Protein AF-A0A4U5WQJ0-F1 (afdb_monomer_lite)

Sequence (90 aa):
MPTAVLTDRERTAVQAYLRLLHTVRAAFGDTHDETQGGGRTEASDPPQYRLPPVVPPSVLAEAEQALERAGLTGNEEAFFRLLGSWCPEG

Structure (mmCIF, N/CA/C/O backbone):
data_AF-A0A4U5WQJ0-F1
#
_entry.id   AF-A0A4U5WQJ0-F1
#
loop_
_atom_site.group_PDB
_atom_site.id
_atom_site.type_symbol
_atom_site.label_atom_id
_atom_site.label_alt_id
_atom_site.label_comp_id
_atom_site.label_asym_id
_atom_site.label_entity_id
_atom_site.label_seq_id
_atom_site.pdbx_PDB_ins_code
_atom_site.Cartn_x
_atom_site.Cartn_y
_atom_site.Cartn_z
_atom_site.occupancy
_atom_site.B_iso_or_equiv
_atom_site.auth_seq_id
_atom_site.auth_comp_id
_atom_site.auth_asym_id
_atom_site.auth_atom_id
_atom_site.pdbx_PDB_model_num
ATOM 1 N N . MET A 1 1 ? -5.839 -18.622 20.252 1.00 46.41 1 MET A N 1
ATOM 2 C CA . MET A 1 1 ? -5.555 -17.954 18.966 1.00 46.41 1 MET A CA 1
ATOM 3 C C . MET A 1 1 ? -6.572 -16.837 18.771 1.00 46.41 1 MET A C 1
ATOM 5 O O . MET A 1 1 ? -7.659 -17.127 18.286 1.00 46.41 1 MET A O 1
ATOM 9 N N . PRO A 1 2 ? -6.313 -15.600 19.231 1.00 44.81 2 PRO A N 1
ATOM 10 C CA . PRO A 1 2 ? -7.190 -14.484 18.913 1.00 44.81 2 PRO A CA 1
ATOM 11 C C . PRO A 1 2 ? -6.885 -14.067 17.473 1.00 44.81 2 PRO A C 1
ATOM 13 O O . PRO A 1 2 ? -5.889 -13.403 17.208 1.00 44.81 2 PRO A O 1
ATOM 16 N N . THR A 1 3 ? -7.708 -14.496 16.521 1.00 52.31 3 THR A N 1
ATOM 17 C CA . THR A 1 3 ? -7.699 -13.921 15.175 1.00 52.31 3 THR A CA 1
ATOM 18 C C . THR A 1 3 ? -8.263 -12.513 15.294 1.00 52.31 3 THR A C 1
ATOM 20 O O . THR A 1 3 ? -9.481 -12.325 15.265 1.00 52.31 3 THR A O 1
ATOM 23 N N . ALA A 1 4 ? -7.392 -11.531 15.520 1.00 57.09 4 ALA A N 1
ATOM 24 C CA . ALA A 1 4 ? -7.774 -10.132 15.442 1.00 57.09 4 ALA A CA 1
ATOM 25 C C . ALA A 1 4 ? -8.314 -9.887 14.028 1.00 57.09 4 ALA A C 1
ATOM 27 O O . ALA A 1 4 ? -7.587 -9.976 13.035 1.00 57.09 4 ALA A O 1
ATOM 28 N N . VAL A 1 5 ? -9.627 -9.682 13.930 1.00 67.38 5 VAL A N 1
ATOM 29 C CA . VAL A 1 5 ? -10.282 -9.393 12.659 1.00 67.38 5 VAL A CA 1
ATOM 30 C C . VAL A 1 5 ? -9.894 -7.969 12.293 1.00 67.38 5 VAL A C 1
ATOM 32 O O . VAL A 1 5 ? -10.454 -7.021 12.834 1.00 67.38 5 VAL A O 1
ATOM 35 N N . LEU A 1 6 ? -8.919 -7.841 11.390 1.00 69.44 6 LEU A N 1
ATOM 36 C CA . LEU A 1 6 ? -8.540 -6.566 10.784 1.00 69.44 6 LEU A CA 1
ATOM 37 C C . LEU A 1 6 ? -9.788 -5.852 10.266 1.00 69.44 6 LEU A C 1
ATOM 39 O O . LEU A 1 6 ? -10.626 -6.450 9.575 1.00 69.44 6 LEU A O 1
ATOM 43 N N . THR A 1 7 ? -9.878 -4.564 10.555 1.00 82.69 7 THR A N 1
ATOM 44 C CA . THR A 1 7 ? -10.807 -3.666 9.882 1.00 82.69 7 THR A CA 1
ATOM 45 C C . THR A 1 7 ? -10.470 -3.598 8.390 1.00 82.69 7 THR A C 1
ATOM 47 O O . THR A 1 7 ? -9.346 -3.854 7.958 1.00 82.69 7 THR A O 1
ATOM 50 N N . ASP A 1 8 ? -11.458 -3.242 7.574 1.00 83.44 8 ASP A N 1
ATOM 51 C CA . ASP A 1 8 ? -11.303 -3.131 6.118 1.00 83.44 8 ASP A CA 1
ATOM 52 C C . ASP A 1 8 ? -10.161 -2.176 5.706 1.00 83.44 8 ASP A C 1
ATOM 54 O O . ASP A 1 8 ? -9.392 -2.435 4.775 1.00 83.44 8 ASP A O 1
ATOM 58 N N . ARG A 1 9 ? -9.975 -1.111 6.494 1.00 79.56 9 ARG A N 1
ATOM 59 C CA . ARG A 1 9 ? -8.896 -0.132 6.317 1.00 79.56 9 ARG A CA 1
ATOM 60 C C . ARG A 1 9 ? -7.526 -0.730 6.611 1.00 79.56 9 ARG A C 1
ATOM 62 O O . ARG A 1 9 ? -6.595 -0.519 5.841 1.00 79.56 9 ARG A O 1
ATOM 69 N N . GLU A 1 10 ? -7.405 -1.509 7.682 1.00 82.44 10 GLU A N 1
ATOM 70 C CA . GLU A 1 10 ? -6.142 -2.164 8.026 1.00 82.44 10 GLU A CA 1
ATOM 71 C C . GLU A 1 10 ? -5.781 -3.258 7.011 1.00 82.44 10 GLU A C 1
ATOM 73 O O . GLU A 1 10 ? -4.617 -3.373 6.637 1.00 82.44 10 GLU A O 1
ATOM 78 N N . ARG A 1 11 ? -6.761 -4.008 6.479 1.00 84.81 11 ARG A N 1
ATOM 79 C CA . ARG A 1 11 ? -6.501 -4.956 5.376 1.00 84.81 11 ARG A CA 1
ATOM 80 C C . ARG A 1 11 ? -5.960 -4.250 4.138 1.00 84.81 11 ARG A C 1
ATOM 82 O O . ARG A 1 11 ? -4.994 -4.72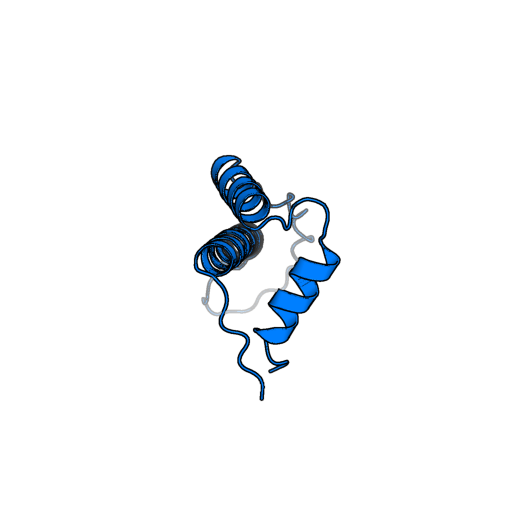4 3.547 1.00 84.81 11 ARG A O 1
ATOM 89 N N . THR A 1 12 ? -6.548 -3.108 3.782 1.00 86.69 12 THR A N 1
ATOM 90 C CA . THR A 1 12 ? -6.089 -2.287 2.652 1.00 86.69 12 THR A CA 1
ATOM 91 C C . THR A 1 12 ? -4.648 -1.810 2.864 1.00 86.69 12 THR A C 1
ATOM 93 O O . THR A 1 12 ? -3.832 -1.902 1.949 1.00 86.69 12 THR A O 1
ATOM 96 N N . ALA A 1 13 ? -4.302 -1.373 4.080 1.00 82.06 13 ALA A N 1
ATOM 97 C CA . ALA A 1 13 ? -2.940 -0.968 4.436 1.00 82.06 13 ALA A CA 1
ATOM 98 C C . ALA A 1 13 ? -1.930 -2.119 4.329 1.00 82.06 13 ALA A C 1
ATOM 100 O O . ALA A 1 13 ? -0.878 -1.967 3.707 1.00 82.06 13 ALA A O 1
ATOM 101 N N . VAL A 1 14 ? -2.272 -3.291 4.870 1.00 83.94 14 VAL A N 1
ATOM 102 C CA . VAL A 1 14 ? -1.424 -4.488 4.784 1.00 83.94 14 VAL A CA 1
ATOM 103 C C . VAL A 1 14 ? -1.226 -4.910 3.326 1.00 83.94 14 VAL A C 1
ATOM 105 O O . VAL A 1 14 ? -0.101 -5.183 2.912 1.00 83.94 14 VAL A O 1
ATOM 108 N N . GLN A 1 15 ? -2.289 -4.921 2.521 1.00 83.94 15 GLN A N 1
ATOM 109 C CA . GLN A 1 15 ? -2.215 -5.318 1.116 1.00 83.94 15 GLN A CA 1
ATOM 110 C C . GLN A 1 15 ? -1.354 -4.358 0.280 1.00 83.94 15 GLN A C 1
ATOM 112 O O . GLN A 1 15 ? -0.527 -4.818 -0.5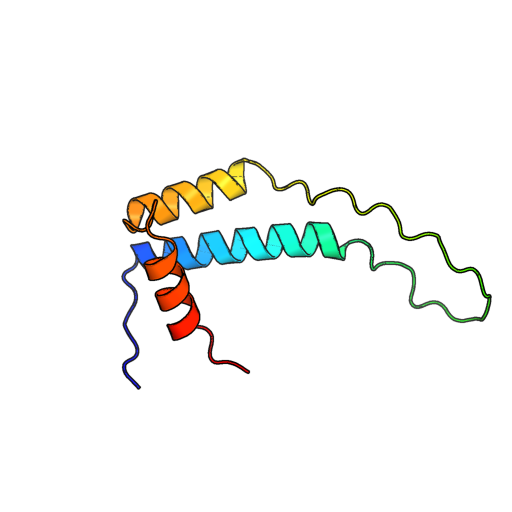11 1.00 83.94 15 GLN A O 1
ATOM 117 N N . ALA A 1 16 ? -1.502 -3.044 0.473 1.00 86.06 16 ALA A N 1
ATOM 118 C CA . ALA A 1 16 ? -0.678 -2.045 -0.207 1.00 86.06 16 ALA A CA 1
ATOM 119 C C . ALA A 1 16 ? 0.807 -2.179 0.177 1.00 86.06 16 ALA A C 1
ATOM 121 O O . ALA A 1 16 ? 1.683 -2.129 -0.689 1.00 86.06 16 ALA A O 1
ATOM 122 N N . TYR A 1 17 ? 1.098 -2.449 1.453 1.00 80.31 17 TYR A N 1
ATOM 123 C CA . TYR A 1 17 ? 2.464 -2.687 1.916 1.00 80.31 17 TYR A CA 1
ATOM 124 C C . TYR A 1 17 ? 3.070 -3.979 1.351 1.00 80.31 17 TYR A C 1
ATOM 126 O O . TYR A 1 17 ? 4.211 -3.980 0.891 1.00 80.31 17 TYR A O 1
ATOM 134 N N . LEU A 1 18 ? 2.309 -5.077 1.304 1.00 85.69 18 LEU A N 1
ATOM 135 C CA . LEU A 1 18 ? 2.767 -6.318 0.672 1.00 85.69 18 LEU A CA 1
ATOM 136 C C . LEU A 1 18 ? 3.048 -6.116 -0.820 1.00 85.69 18 LEU A C 1
ATOM 138 O O . LEU A 1 18 ? 4.053 -6.606 -1.333 1.00 85.69 18 LEU A O 1
ATOM 142 N N . ARG A 1 19 ? 2.209 -5.345 -1.520 1.00 85.88 19 ARG A N 1
ATOM 143 C CA . ARG A 1 19 ? 2.440 -4.979 -2.923 1.00 85.88 19 ARG A CA 1
ATOM 144 C C . ARG A 1 19 ? 3.727 -4.171 -3.099 1.00 85.88 19 ARG A C 1
ATOM 146 O O . ARG A 1 19 ? 4.489 -4.439 -4.032 1.00 85.88 19 ARG A O 1
ATOM 153 N N . LEU A 1 20 ? 3.993 -3.224 -2.201 1.00 86.00 20 LEU A N 1
ATOM 154 C CA . LEU A 1 20 ? 5.250 -2.479 -2.167 1.00 86.00 20 LEU A CA 1
ATOM 155 C C . LEU A 1 20 ? 6.446 -3.425 -1.969 1.00 86.00 20 LEU A C 1
ATOM 157 O O . LEU A 1 20 ? 7.386 -3.387 -2.763 1.00 86.00 20 LEU A O 1
ATOM 161 N N . LEU A 1 21 ? 6.381 -4.337 -0.993 1.00 84.50 21 LEU A N 1
ATOM 162 C CA . LEU A 1 21 ? 7.429 -5.336 -0.748 1.00 84.50 21 LEU A CA 1
ATOM 163 C C . LEU A 1 21 ? 7.660 -6.261 -1.949 1.00 84.50 21 LEU A C 1
ATOM 165 O O . LEU A 1 21 ? 8.808 -6.544 -2.292 1.00 84.50 21 LEU A O 1
ATOM 169 N N . HIS A 1 22 ? 6.598 -6.708 -2.621 1.00 82.06 22 HIS A N 1
ATOM 170 C CA . HIS A 1 22 ? 6.713 -7.506 -3.842 1.00 82.06 22 HIS A CA 1
ATOM 171 C C . HIS A 1 22 ? 7.375 -6.725 -4.978 1.00 82.06 22 HIS A C 1
ATOM 173 O O . HIS A 1 22 ? 8.205 -7.287 -5.688 1.00 82.06 22 HIS A O 1
ATOM 179 N N . THR A 1 23 ? 7.060 -5.437 -5.118 1.00 81.12 23 THR A N 1
ATOM 180 C CA . THR A 1 23 ? 7.669 -4.562 -6.132 1.00 81.12 23 THR A CA 1
ATOM 181 C C . THR A 1 23 ? 9.164 -4.378 -5.870 1.00 81.12 23 THR A C 1
ATOM 183 O O . THR A 1 23 ? 9.977 -4.520 -6.780 1.00 81.12 23 THR A O 1
ATOM 186 N N . VAL A 1 24 ? 9.540 -4.149 -4.610 1.00 81.19 24 VAL A N 1
ATOM 187 C CA . VAL A 1 24 ? 10.943 -4.082 -4.175 1.00 81.19 24 VAL A CA 1
ATOM 188 C C . VAL A 1 24 ? 11.658 -5.409 -4.444 1.00 81.19 24 VAL A C 1
ATOM 190 O O . VAL A 1 24 ? 12.749 -5.417 -5.008 1.00 81.19 24 VAL A O 1
ATOM 193 N N . ARG A 1 25 ? 11.037 -6.543 -4.092 1.00 77.88 25 ARG A N 1
ATOM 194 C CA . ARG A 1 25 ? 11.606 -7.877 -4.326 1.00 77.88 25 ARG A CA 1
ATOM 195 C C . ARG A 1 25 ? 11.791 -8.178 -5.812 1.00 77.88 25 ARG A C 1
ATOM 197 O O . ARG A 1 25 ? 12.814 -8.753 -6.156 1.00 77.88 25 ARG A O 1
ATOM 204 N N . ALA A 1 26 ? 10.841 -7.802 -6.667 1.00 77.25 26 ALA A N 1
ATOM 205 C CA . ALA A 1 26 ? 10.949 -7.969 -8.117 1.00 77.25 26 ALA A CA 1
ATOM 206 C C . ALA A 1 26 ? 12.117 -7.148 -8.681 1.00 77.25 26 ALA A C 1
ATOM 208 O O . ALA A 1 26 ? 12.977 -7.695 -9.362 1.00 77.25 26 ALA A O 1
ATOM 209 N N . ALA A 1 27 ? 12.235 -5.883 -8.269 1.00 72.00 27 ALA A N 1
ATOM 210 C CA . ALA A 1 27 ? 13.355 -5.027 -8.653 1.00 72.00 27 ALA A CA 1
ATOM 211 C C . ALA A 1 27 ? 14.729 -5.557 -8.180 1.00 72.00 27 ALA A C 1
ATOM 213 O O . ALA A 1 27 ? 15.744 -5.265 -8.803 1.00 72.00 27 ALA A O 1
ATOM 214 N N . PHE A 1 28 ? 14.774 -6.357 -7.107 1.00 68.38 28 PHE A N 1
ATOM 215 C CA . PHE A 1 28 ? 15.977 -7.082 -6.671 1.00 68.38 28 PHE A CA 1
ATOM 216 C C . PHE A 1 28 ? 16.141 -8.488 -7.287 1.00 68.38 28 PHE A C 1
ATOM 218 O O . PHE A 1 28 ? 17.215 -9.074 -7.149 1.00 68.38 28 PHE A O 1
ATOM 225 N N . GLY A 1 29 ? 15.087 -9.064 -7.873 1.00 63.44 29 GLY A N 1
ATOM 226 C CA . GLY A 1 29 ? 14.999 -10.467 -8.296 1.00 63.44 29 GLY A CA 1
ATOM 227 C C . GLY A 1 29 ? 15.165 -10.692 -9.800 1.00 63.44 29 GLY A C 1
ATOM 228 O O . GLY A 1 29 ? 15.593 -11.777 -10.186 1.00 63.44 29 GLY A O 1
ATOM 229 N N . ASP A 1 30 ? 14.919 -9.672 -10.630 1.00 57.16 30 ASP A N 1
ATOM 230 C CA . ASP A 1 30 ? 15.123 -9.726 -12.091 1.00 57.16 30 ASP A CA 1
ATOM 231 C C . ASP A 1 30 ? 16.590 -9.981 -12.500 1.00 57.16 30 ASP A C 1
ATOM 233 O O . ASP A 1 30 ? 16.869 -10.337 -13.638 1.00 57.16 30 ASP A O 1
ATOM 237 N N . THR A 1 31 ? 17.544 -9.887 -11.569 1.00 54.62 31 THR A N 1
ATOM 238 C CA . THR A 1 31 ? 18.948 -10.286 -11.786 1.00 54.62 31 THR A CA 1
ATOM 239 C C . THR A 1 31 ?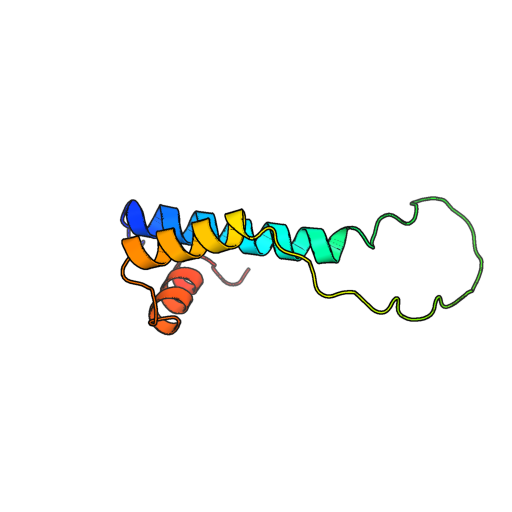 19.195 -11.801 -11.824 1.00 54.62 31 THR A C 1
ATOM 241 O O . THR A 1 31 ? 20.339 -12.203 -11.999 1.00 54.62 31 THR A O 1
ATOM 244 N N . HIS A 1 32 ? 18.183 -12.654 -11.623 1.00 50.16 32 HIS A N 1
ATOM 245 C CA . HIS A 1 32 ? 18.352 -14.117 -11.584 1.00 50.16 32 HIS A CA 1
ATOM 246 C C . HIS A 1 32 ? 17.906 -14.860 -12.858 1.00 50.16 32 HIS A C 1
ATOM 248 O O . HIS A 1 32 ? 17.854 -16.091 -12.837 1.00 50.16 32 HIS A O 1
ATOM 254 N N . ASP A 1 33 ? 17.631 -14.157 -13.962 1.00 48.31 33 ASP A N 1
ATOM 255 C CA . ASP A 1 33 ? 17.406 -14.779 -15.276 1.00 48.31 33 ASP A CA 1
ATOM 256 C C . ASP A 1 33 ? 18.708 -14.824 -16.097 1.00 48.31 33 ASP A C 1
ATOM 258 O O . ASP A 1 33 ? 18.839 -14.230 -17.160 1.00 48.31 33 ASP A O 1
ATOM 262 N N . GLU A 1 34 ? 19.704 -15.545 -15.580 1.00 48.53 34 GLU A N 1
ATOM 263 C CA . GLU A 1 34 ? 20.781 -16.096 -16.404 1.00 48.53 34 GLU A CA 1
ATOM 264 C C . GLU A 1 34 ? 20.660 -17.620 -16.396 1.00 48.53 34 GLU A C 1
ATOM 266 O O . GLU A 1 34 ? 21.303 -18.350 -15.649 1.00 48.53 34 GLU A O 1
ATOM 271 N N . THR A 1 35 ? 19.752 -18.073 -17.255 1.00 47.19 35 THR A N 1
ATOM 272 C CA . THR A 1 35 ? 19.848 -19.302 -18.043 1.00 47.19 35 THR A CA 1
ATOM 273 C C . THR A 1 35 ? 20.124 -20.599 -17.276 1.00 47.19 35 THR A C 1
ATOM 275 O O . THR A 1 35 ? 21.250 -21.052 -17.077 1.00 47.19 35 THR A O 1
ATOM 278 N N . GLN A 1 36 ? 19.037 -21.328 -17.038 1.00 48.47 36 GLN A N 1
ATOM 279 C CA . GLN A 1 36 ? 19.030 -22.785 -17.092 1.00 48.47 36 GLN A CA 1
ATOM 280 C C . GLN A 1 36 ? 19.515 -23.235 -18.491 1.00 48.47 36 GLN A C 1
ATOM 282 O O . GLN A 1 36 ? 18.728 -23.405 -19.416 1.00 48.47 36 GLN A O 1
ATOM 287 N N . GLY A 1 37 ? 20.830 -23.376 -18.668 1.00 42.81 37 GLY A N 1
ATOM 288 C CA . GLY A 1 37 ? 21.473 -23.781 -19.920 1.00 42.81 37 GLY A CA 1
ATOM 289 C C . GLY A 1 37 ? 22.842 -24.375 -19.619 1.00 42.81 37 GLY A C 1
ATOM 290 O O . GLY A 1 37 ? 23.721 -23.697 -19.107 1.00 42.81 37 GLY A O 1
ATOM 291 N N . GLY A 1 38 ? 22.985 -25.679 -19.845 1.00 50.09 38 GLY A N 1
ATOM 292 C CA . GLY A 1 38 ? 24.099 -26.479 -19.352 1.00 50.09 38 GLY A CA 1
ATOM 293 C C . GLY A 1 38 ? 25.495 -26.048 -19.813 1.00 50.09 38 GLY A C 1
ATOM 294 O O . GLY A 1 38 ? 25.695 -25.608 -20.937 1.00 50.09 38 GLY A O 1
ATOM 295 N N . GLY A 1 39 ? 26.475 -26.345 -18.958 1.00 45.19 39 GLY A N 1
ATOM 296 C CA . GLY A 1 39 ? 27.875 -26.495 -19.344 1.00 45.19 39 GLY A CA 1
ATOM 297 C C . GLY A 1 39 ? 28.811 -25.487 -18.687 1.00 45.19 39 GLY A C 1
ATOM 298 O O . GLY A 1 39 ? 28.738 -24.300 -18.954 1.00 45.19 39 GLY A O 1
ATOM 299 N N . ARG A 1 40 ? 29.712 -26.018 -17.847 1.00 61.66 40 ARG A N 1
ATOM 300 C CA . ARG A 1 40 ? 30.988 -25.439 -17.384 1.00 61.66 40 ARG A CA 1
ATOM 301 C C . ARG A 1 40 ? 31.422 -24.165 -18.126 1.00 61.66 40 ARG A C 1
ATOM 303 O O . ARG A 1 40 ? 31.685 -24.254 -19.320 1.00 61.66 40 ARG A O 1
ATOM 310 N N . THR A 1 41 ? 31.693 -23.082 -17.399 1.00 47.88 41 THR A N 1
ATOM 311 C CA . THR A 1 41 ? 33.004 -22.398 -17.379 1.00 47.88 41 THR A CA 1
ATOM 312 C C . THR A 1 41 ? 33.015 -21.358 -16.262 1.00 47.88 41 THR A C 1
ATOM 314 O O . THR A 1 41 ? 32.061 -20.619 -16.055 1.00 47.88 41 THR A O 1
ATOM 317 N N . GLU A 1 42 ? 34.113 -21.375 -15.521 1.00 60.50 42 GLU A N 1
ATOM 318 C CA . GLU A 1 42 ? 34.504 -20.432 -14.489 1.00 60.50 42 GLU A CA 1
ATOM 319 C C . GLU A 1 42 ? 34.635 -19.017 -15.068 1.00 60.50 42 GLU A C 1
ATOM 321 O O . GLU A 1 42 ? 35.500 -18.757 -15.899 1.00 60.50 42 GLU A O 1
ATOM 326 N N . ALA A 1 43 ? 33.821 -18.089 -14.583 1.00 53.44 43 ALA A N 1
ATOM 327 C CA . ALA A 1 43 ? 34.184 -16.686 -14.472 1.00 53.44 43 ALA A CA 1
ATOM 328 C C . ALA A 1 43 ? 33.328 -16.114 -13.346 1.00 53.44 43 ALA A C 1
ATOM 330 O O . ALA A 1 43 ? 32.111 -16.023 -13.464 1.00 53.44 43 ALA A O 1
ATOM 331 N N . SER A 1 44 ? 33.958 -15.804 -12.215 1.00 56.69 44 SER A N 1
ATOM 332 C CA . SER A 1 44 ? 33.327 -14.992 -11.183 1.00 56.69 44 SER A CA 1
ATOM 333 C C . SER A 1 44 ? 33.042 -13.627 -11.794 1.00 56.69 44 SER A C 1
ATOM 335 O O . SER A 1 44 ? 33.942 -12.788 -11.866 1.00 56.69 44 SER A O 1
ATOM 337 N N . ASP A 1 45 ? 31.815 -13.421 -12.262 1.00 58.50 45 ASP A N 1
ATOM 338 C CA . ASP A 1 45 ? 31.341 -12.086 -12.586 1.00 58.50 45 ASP A CA 1
ATOM 339 C C . ASP A 1 45 ? 31.520 -11.196 -11.345 1.00 58.50 45 ASP A C 1
ATOM 341 O O . ASP A 1 45 ? 31.248 -11.635 -10.216 1.00 58.50 45 ASP A O 1
ATOM 345 N N . PRO A 1 46 ? 32.032 -9.962 -11.500 1.00 59.28 46 PRO A N 1
ATOM 346 C CA . PRO A 1 46 ? 32.105 -9.034 -10.386 1.00 59.28 46 PRO A CA 1
ATOM 347 C C . PRO A 1 46 ? 30.692 -8.831 -9.826 1.00 59.28 46 PRO A C 1
ATOM 349 O O . PRO A 1 46 ? 29.728 -8.865 -10.594 1.00 59.28 46 PRO A O 1
ATOM 352 N N . PRO A 1 47 ? 30.530 -8.613 -8.504 1.00 58.06 47 PRO A N 1
ATOM 353 C CA . PRO A 1 47 ? 29.224 -8.327 -7.936 1.00 58.06 47 PRO A CA 1
ATOM 354 C C . PRO A 1 47 ? 28.674 -7.099 -8.651 1.00 58.06 47 PRO A C 1
ATOM 356 O O . PRO A 1 47 ? 29.146 -5.981 -8.434 1.00 58.06 47 PRO A O 1
ATOM 359 N N . GLN A 1 48 ? 27.711 -7.342 -9.543 1.00 57.94 48 GLN A N 1
ATOM 360 C CA . GLN A 1 48 ? 26.953 -6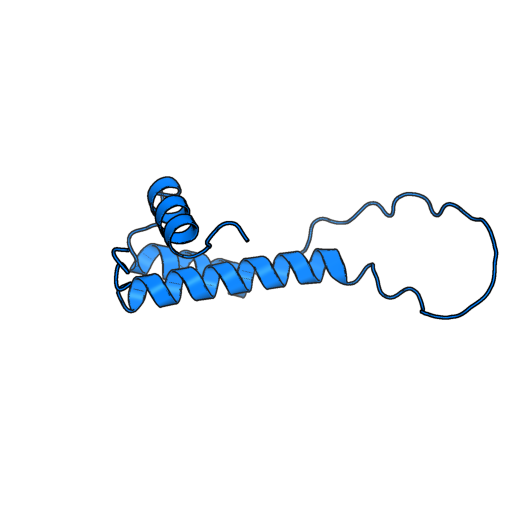.324 -10.250 1.00 57.94 48 GLN A CA 1
ATOM 361 C C . GLN A 1 48 ? 26.538 -5.332 -9.167 1.00 57.94 48 GLN A C 1
ATOM 363 O O . GLN A 1 48 ? 25.909 -5.734 -8.181 1.00 57.94 48 GLN A O 1
ATOM 368 N N . TYR A 1 49 ? 26.994 -4.082 -9.272 1.00 53.22 49 TYR A N 1
ATOM 369 C CA . TYR A 1 49 ? 26.702 -3.040 -8.296 1.00 53.22 49 TYR A CA 1
ATOM 370 C C . TYR A 1 49 ? 25.183 -2.868 -8.318 1.00 53.22 49 TYR A C 1
ATOM 372 O O . TYR A 1 49 ? 24.652 -2.195 -9.199 1.00 53.22 49 TYR A O 1
ATOM 380 N N . ARG A 1 50 ? 24.475 -3.606 -7.449 1.00 59.19 50 ARG A N 1
ATOM 381 C CA . ARG A 1 50 ? 23.018 -3.717 -7.476 1.00 59.19 50 ARG A CA 1
ATOM 382 C C . ARG A 1 50 ? 22.483 -2.319 -7.240 1.00 59.19 50 ARG A C 1
ATOM 384 O O . ARG A 1 50 ? 22.543 -1.808 -6.123 1.00 59.19 50 ARG A O 1
ATOM 391 N N . LEU A 1 51 ? 22.037 -1.689 -8.324 1.00 58.41 51 LEU A N 1
ATOM 392 C CA . LEU A 1 51 ? 21.346 -0.417 -8.262 1.00 58.41 51 LEU A CA 1
ATOM 393 C C . LEU A 1 51 ? 20.205 -0.576 -7.251 1.00 58.41 51 LEU A C 1
ATOM 395 O O . LEU A 1 51 ? 19.545 -1.621 -7.247 1.00 58.41 51 LEU A O 1
ATOM 399 N N . PRO A 1 52 ? 19.988 0.412 -6.368 1.00 62.00 52 PRO A N 1
ATOM 400 C CA . PRO A 1 52 ? 18.846 0.382 -5.477 1.00 62.00 52 PRO A CA 1
ATOM 401 C C . PRO A 1 52 ? 17.572 0.157 -6.302 1.00 62.00 52 PRO A C 1
ATOM 403 O O . PRO A 1 52 ? 17.427 0.770 -7.365 1.00 62.00 52 PRO A O 1
ATOM 406 N N . PRO A 1 53 ? 16.660 -0.712 -5.848 1.00 63.97 53 PRO A N 1
ATOM 407 C CA . PRO A 1 53 ? 15.422 -0.992 -6.554 1.00 63.97 53 PRO A CA 1
ATOM 408 C C . PRO A 1 53 ? 14.650 0.313 -6.736 1.00 63.97 53 PRO A C 1
ATOM 410 O O . PRO A 1 53 ? 14.316 0.999 -5.767 1.00 63.97 53 PRO A O 1
ATOM 413 N N . VAL A 1 54 ? 14.364 0.668 -7.985 1.00 72.38 54 VAL A N 1
ATOM 414 C CA . VAL A 1 54 ? 13.540 1.838 -8.280 1.00 72.38 54 VAL A CA 1
ATOM 415 C C . VAL A 1 54 ? 12.083 1.429 -8.115 1.00 72.38 54 VAL A C 1
ATOM 417 O O . VAL A 1 54 ? 11.515 0.729 -8.950 1.00 72.38 54 VAL A O 1
ATOM 420 N N . VAL A 1 55 ? 11.477 1.852 -7.010 1.00 74.31 55 VAL A N 1
ATOM 421 C CA . VAL A 1 55 ? 10.048 1.656 -6.762 1.00 74.31 55 VAL A CA 1
ATOM 422 C C . VAL A 1 55 ? 9.259 2.764 -7.469 1.00 74.31 55 VAL A C 1
ATOM 424 O O . VAL A 1 55 ? 9.592 3.939 -7.302 1.00 74.31 55 VAL A O 1
ATOM 427 N N . PRO A 1 56 ? 8.190 2.443 -8.223 1.00 81.94 56 PRO A N 1
ATOM 428 C CA . PRO A 1 56 ? 7.312 3.456 -8.792 1.00 81.94 56 PRO A CA 1
ATOM 429 C C . PRO A 1 56 ? 6.679 4.331 -7.694 1.00 81.94 56 PRO A C 1
ATOM 431 O O . PRO A 1 56 ? 6.108 3.793 -6.741 1.00 81.94 56 PRO A O 1
ATOM 434 N N . PRO A 1 57 ? 6.691 5.670 -7.831 1.00 80.00 57 PRO A N 1
ATOM 435 C CA . PRO A 1 57 ? 6.187 6.581 -6.798 1.00 80.00 57 PRO A CA 1
ATOM 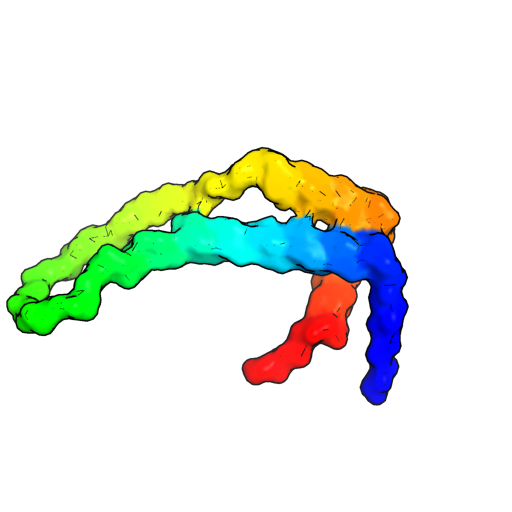436 C C . PRO A 1 57 ? 4.691 6.397 -6.513 1.00 80.00 57 PRO A C 1
ATOM 438 O O . PRO A 1 57 ? 4.234 6.657 -5.406 1.00 80.00 57 PRO A O 1
ATOM 441 N N . SER A 1 58 ? 3.923 5.899 -7.484 1.00 78.81 58 SER A N 1
ATOM 442 C CA . SER A 1 58 ? 2.507 5.567 -7.309 1.00 78.81 58 SER A CA 1
ATOM 443 C C . SER A 1 58 ? 2.280 4.443 -6.296 1.00 78.81 58 SER A C 1
ATOM 445 O O . SER A 1 58 ? 1.343 4.523 -5.508 1.00 78.81 58 SER A O 1
ATOM 447 N N . VAL A 1 59 ? 3.142 3.422 -6.286 1.00 80.94 59 VAL A N 1
ATOM 448 C CA . VAL A 1 59 ? 3.051 2.288 -5.351 1.00 80.94 59 VAL A CA 1
ATOM 449 C C . VAL A 1 59 ? 3.409 2.737 -3.936 1.00 80.94 59 VAL A C 1
ATOM 451 O O . VAL A 1 59 ? 2.757 2.329 -2.977 1.00 80.94 59 VAL A O 1
ATOM 454 N N . LEU A 1 60 ? 4.404 3.618 -3.809 1.00 81.56 60 LEU A N 1
ATOM 455 C CA . LEU A 1 60 ? 4.759 4.225 -2.529 1.00 81.56 60 LEU A CA 1
ATOM 456 C C . LEU A 1 60 ? 3.601 5.076 -1.983 1.00 81.56 60 LEU A C 1
ATOM 458 O O . LEU A 1 60 ? 3.160 4.862 -0.857 1.00 81.56 60 LEU A O 1
ATOM 462 N N . ALA A 1 61 ? 3.040 5.960 -2.813 1.00 85.69 61 ALA A N 1
ATOM 463 C CA . ALA A 1 61 ? 1.926 6.825 -2.430 1.00 85.69 61 ALA A CA 1
ATOM 464 C C . ALA A 1 61 ? 0.648 6.044 -2.067 1.00 85.69 61 ALA A C 1
ATOM 466 O O . ALA A 1 61 ? -0.138 6.494 -1.234 1.00 85.69 61 ALA A O 1
ATOM 467 N N . GLU A 1 62 ? 0.410 4.887 -2.692 1.00 83.75 62 GLU A N 1
ATOM 468 C CA . GLU A 1 62 ? -0.700 3.989 -2.349 1.00 83.75 62 GLU A CA 1
ATOM 469 C C . GLU A 1 62 ? -0.517 3.399 -0.944 1.00 83.75 62 GLU A C 1
ATOM 471 O O . GLU A 1 62 ? -1.454 3.424 -0.142 1.00 83.75 62 GLU A O 1
ATOM 476 N N . ALA A 1 63 ? 0.693 2.925 -0.629 1.00 84.19 63 ALA A N 1
ATOM 477 C CA . ALA A 1 63 ? 1.024 2.396 0.690 1.00 84.19 63 ALA A CA 1
ATOM 478 C C . ALA A 1 63 ? 0.913 3.474 1.780 1.00 84.19 63 ALA A C 1
ATOM 480 O O . ALA A 1 63 ? 0.260 3.242 2.798 1.00 84.19 63 ALA A O 1
ATOM 481 N N . GLU A 1 64 ? 1.466 4.664 1.544 1.00 82.88 64 GLU A N 1
ATOM 482 C CA . GLU A 1 64 ? 1.398 5.793 2.482 1.00 82.88 64 GLU A CA 1
ATOM 483 C C . GLU A 1 64 ? -0.048 6.202 2.783 1.00 82.88 64 GLU A C 1
ATOM 485 O O . GLU A 1 64 ? -0.457 6.241 3.944 1.00 82.88 64 GLU A O 1
ATOM 490 N N . GLN A 1 65 ? -0.874 6.403 1.753 1.00 86.25 65 GLN A N 1
ATOM 491 C CA . GLN A 1 65 ? -2.282 6.756 1.952 1.00 86.25 65 GLN A CA 1
ATOM 492 C C . GLN A 1 65 ? -3.078 5.656 2.666 1.00 86.25 65 GLN A C 1
ATOM 494 O O . GLN A 1 65 ? -4.036 5.940 3.390 1.00 86.25 65 GLN A O 1
ATOM 499 N N . ALA A 1 66 ? -2.754 4.385 2.427 1.00 86.31 66 ALA A N 1
ATOM 500 C CA . ALA A 1 66 ? -3.431 3.284 3.096 1.00 86.31 66 ALA A CA 1
ATOM 501 C C . ALA A 1 66 ? -3.065 3.232 4.590 1.00 86.31 66 ALA A C 1
ATOM 503 O O . ALA A 1 66 ? -3.953 3.049 5.426 1.00 86.31 66 ALA A O 1
ATOM 504 N N . LEU A 1 67 ? -1.797 3.489 4.929 1.00 83.31 67 LEU A N 1
ATOM 505 C CA . LEU A 1 67 ? -1.334 3.633 6.312 1.00 83.31 67 LEU A CA 1
ATOM 506 C C . LEU A 1 67 ? -1.986 4.835 7.011 1.00 83.31 67 LEU A C 1
ATOM 508 O O . LEU A 1 67 ? -2.445 4.696 8.147 1.00 83.31 67 LEU A O 1
ATOM 512 N N . GLU A 1 68 ? -2.130 5.970 6.322 1.00 86.25 68 GLU A N 1
ATOM 513 C CA . GLU A 1 68 ? -2.819 7.157 6.853 1.00 86.25 68 GLU A CA 1
ATOM 514 C C . GLU A 1 68 ? -4.280 6.867 7.183 1.00 86.25 68 GLU A C 1
ATOM 516 O O . GLU A 1 68 ? -4.753 7.177 8.278 1.00 86.25 68 GLU A O 1
ATOM 521 N N . ARG A 1 69 ? -5.001 6.205 6.272 1.00 85.12 69 ARG A N 1
ATOM 522 C CA . ARG A 1 69 ? -6.411 5.840 6.494 1.00 85.12 69 ARG A CA 1
ATOM 523 C C . ARG A 1 69 ? -6.594 4.823 7.617 1.00 85.12 69 ARG A C 1
ATOM 525 O O . ARG A 1 69 ? -7.658 4.804 8.240 1.00 85.12 69 ARG A O 1
ATOM 532 N N . ALA A 1 70 ? -5.589 3.986 7.859 1.00 82.31 70 ALA A N 1
ATOM 533 C CA . ALA A 1 70 ? -5.559 3.055 8.979 1.00 82.31 70 ALA A CA 1
ATOM 534 C C . ALA A 1 70 ? -5.119 3.717 10.301 1.00 82.31 70 ALA A C 1
ATOM 536 O O . ALA A 1 70 ? -5.203 3.080 11.345 1.00 82.31 70 ALA A O 1
ATOM 537 N N . GLY A 1 71 ? -4.680 4.983 10.282 1.00 82.75 71 GLY A N 1
ATOM 538 C CA . GLY A 1 71 ? -4.140 5.663 11.464 1.00 82.75 71 GLY A CA 1
ATOM 539 C C . GLY A 1 71 ? -2.783 5.110 11.912 1.00 82.75 71 GLY A C 1
ATOM 540 O O . GLY A 1 71 ? -2.431 5.227 13.083 1.00 82.75 71 GLY A O 1
ATOM 541 N N . LEU A 1 72 ? -2.043 4.481 10.994 1.00 79.62 72 LEU A N 1
ATOM 542 C CA . LEU A 1 72 ? -0.762 3.817 11.254 1.00 79.62 72 LEU A CA 1
ATOM 543 C C . LEU A 1 72 ? 0.449 4.671 10.845 1.00 79.62 72 LEU A C 1
ATOM 545 O O . LEU A 1 72 ? 1.589 4.293 11.109 1.00 79.62 72 LEU A O 1
ATOM 549 N N . THR A 1 73 ? 0.225 5.837 10.236 1.00 75.88 73 THR A N 1
ATOM 550 C CA . THR A 1 73 ? 1.292 6.780 9.876 1.00 75.88 73 THR A CA 1
ATOM 551 C C . THR A 1 73 ? 2.008 7.293 11.123 1.00 75.88 73 THR A C 1
ATOM 553 O O . THR A 1 73 ? 1.378 7.819 12.038 1.00 75.88 73 THR A O 1
ATOM 556 N N . GLY A 1 74 ? 3.333 7.129 11.167 1.00 72.12 74 GLY A N 1
ATOM 557 C CA . GLY A 1 74 ? 4.159 7.492 12.325 1.00 72.12 74 GLY A CA 1
ATOM 558 C C . GLY A 1 74 ? 4.106 6.502 13.497 1.00 72.12 74 GLY A C 1
ATOM 559 O O . GLY A 1 74 ? 4.701 6.777 14.536 1.00 72.12 74 GLY A O 1
ATOM 560 N N . ASN A 1 75 ? 3.422 5.358 13.355 1.00 75.62 75 ASN A N 1
ATOM 561 C CA . ASN A 1 75 ? 3.387 4.289 14.357 1.00 75.62 75 ASN A CA 1
ATOM 562 C C . ASN A 1 75 ? 3.784 2.943 13.734 1.00 75.62 75 ASN A C 1
ATOM 564 O O . ASN A 1 75 ? 2.998 1.996 13.631 1.00 75.62 75 ASN A O 1
ATOM 568 N N . GLU A 1 76 ? 5.041 2.880 13.308 1.00 73.00 76 GLU A N 1
ATOM 569 C CA . GLU A 1 76 ? 5.629 1.714 12.649 1.00 73.00 76 GLU A CA 1
ATOM 570 C C . GLU A 1 76 ? 5.607 0.482 13.570 1.00 73.00 76 GLU A C 1
ATOM 572 O O . GLU A 1 76 ? 5.399 -0.635 13.110 1.00 73.00 76 GLU A O 1
ATOM 577 N N . GLU A 1 77 ? 5.720 0.667 14.889 1.00 75.25 77 GLU A N 1
ATOM 578 C CA . GLU A 1 77 ? 5.659 -0.421 15.874 1.00 75.25 77 GLU A CA 1
ATOM 579 C C . GLU A 1 77 ? 4.275 -1.096 15.929 1.00 75.25 77 GLU A C 1
ATOM 581 O O . GLU A 1 77 ? 4.173 -2.325 16.012 1.00 75.25 77 GLU A O 1
ATOM 586 N N . ALA A 1 78 ? 3.184 -0.321 15.885 1.00 76.25 78 ALA A N 1
ATOM 587 C CA . ALA A 1 78 ? 1.836 -0.884 15.780 1.00 76.25 78 ALA A CA 1
ATOM 588 C C . ALA A 1 78 ? 1.657 -1.647 14.462 1.00 76.25 78 ALA A C 1
ATOM 590 O O . ALA A 1 78 ? 1.096 -2.744 14.463 1.00 76.25 78 ALA A O 1
ATOM 591 N N . PHE A 1 79 ? 2.203 -1.112 13.369 1.00 73.44 79 PHE A N 1
ATOM 592 C CA . PHE A 1 79 ? 2.192 -1.770 12.070 1.00 73.44 79 PHE A CA 1
ATOM 593 C C . PHE A 1 79 ? 2.969 -3.100 12.077 1.00 73.44 79 PHE A C 1
ATOM 595 O O . PHE A 1 79 ? 2.430 -4.122 11.655 1.00 73.44 79 PHE A O 1
ATOM 602 N N . PHE A 1 80 ? 4.190 -3.144 12.619 1.00 78.44 80 PHE A N 1
ATOM 603 C CA . PHE A 1 80 ? 4.979 -4.380 12.691 1.00 78.44 80 PHE A CA 1
ATOM 604 C C . PHE A 1 80 ? 4.359 -5.431 13.618 1.00 78.44 80 PHE A C 1
ATOM 606 O O . PHE A 1 80 ? 4.384 -6.615 13.286 1.00 78.44 80 PHE A O 1
ATOM 613 N N . ARG A 1 81 ? 3.741 -5.029 14.739 1.00 79.94 81 ARG A N 1
ATOM 614 C CA . ARG A 1 81 ? 2.972 -5.958 15.592 1.00 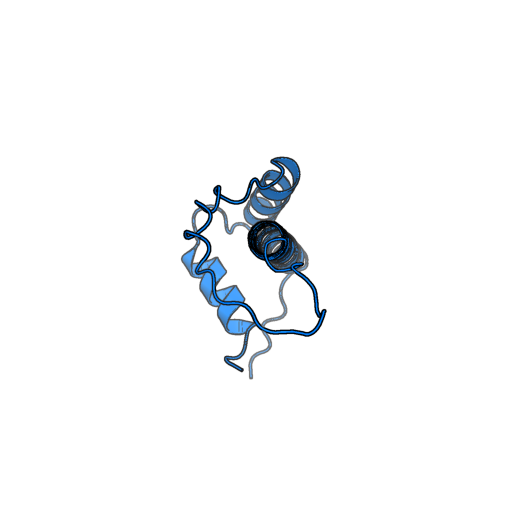79.94 81 ARG A CA 1
ATOM 615 C C . ARG A 1 81 ? 1.772 -6.546 14.860 1.00 79.94 81 ARG A C 1
ATOM 617 O O . ARG A 1 81 ? 1.510 -7.742 14.983 1.00 79.94 81 ARG A O 1
ATOM 624 N N . LEU A 1 82 ? 1.069 -5.724 14.084 1.00 80.12 82 LEU A N 1
ATOM 625 C CA . LEU A 1 82 ? -0.036 -6.174 13.246 1.00 80.12 82 LEU A CA 1
ATOM 626 C C . LEU A 1 82 ? 0.452 -7.184 12.199 1.00 80.12 82 LEU A C 1
ATOM 628 O O . LEU A 1 82 ? -0.137 -8.256 12.064 1.00 80.12 82 LEU A O 1
ATOM 632 N N . LEU A 1 83 ? 1.573 -6.890 11.534 1.00 77.81 83 LEU A N 1
ATOM 633 C CA . LEU A 1 83 ? 2.194 -7.779 10.552 1.00 77.81 83 LEU A CA 1
ATOM 634 C C . LEU A 1 83 ? 2.638 -9.112 11.181 1.00 77.81 83 LEU A C 1
ATOM 636 O O . LEU A 1 83 ? 2.335 -10.175 10.646 1.00 77.81 83 LEU A O 1
ATOM 640 N N . GLY A 1 84 ? 3.299 -9.063 12.341 1.00 75.56 84 GLY A N 1
ATOM 641 C CA . GLY A 1 84 ? 3.759 -10.245 13.078 1.00 75.56 84 GLY A CA 1
ATOM 642 C C . GLY A 1 84 ? 2.618 -11.102 13.630 1.00 75.56 84 GLY A C 1
ATOM 643 O O . GLY A 1 84 ? 2.756 -12.313 13.740 1.00 75.56 84 GLY A O 1
ATOM 644 N N . SER A 1 85 ? 1.452 -10.509 13.908 1.00 75.44 85 SER A N 1
ATOM 645 C CA . SER A 1 85 ? 0.251 -11.279 14.263 1.00 75.44 85 SER A CA 1
ATOM 646 C C . SER A 1 85 ? -0.331 -12.078 13.087 1.00 75.44 85 SER A C 1
ATOM 648 O O . SER A 1 85 ? -1.064 -13.042 13.304 1.00 75.44 85 SER A O 1
ATOM 650 N N . TRP A 1 86 ? -0.009 -11.677 11.853 1.00 67.56 86 TRP A N 1
ATOM 651 C CA . TRP A 1 86 ? -0.515 -12.265 10.612 1.00 67.56 86 TRP A CA 1
ATOM 652 C C . TRP A 1 86 ? 0.496 -13.158 9.887 1.00 67.56 86 TRP A C 1
ATOM 654 O O . TRP A 1 86 ? 0.081 -14.040 9.138 1.00 67.56 86 TRP A O 1
ATOM 664 N N . CYS A 1 87 ? 1.796 -12.951 10.100 1.00 57.81 87 CYS A N 1
ATOM 665 C CA . CYS A 1 87 ? 2.856 -13.794 9.562 1.00 57.81 87 CYS A CA 1
ATOM 666 C C . CYS A 1 87 ? 3.343 -14.743 10.671 1.00 57.81 87 CYS A C 1
ATOM 668 O O . CYS A 1 87 ? 4.219 -14.353 11.445 1.00 57.81 87 CYS A O 1
ATOM 670 N N . PRO A 1 88 ? 2.769 -15.955 10.817 1.00 54.44 88 PRO A N 1
ATOM 671 C CA . PRO A 1 88 ? 3.378 -16.954 11.681 1.00 54.44 88 PRO A CA 1
ATOM 672 C C . PRO A 1 88 ? 4.777 -17.244 11.132 1.00 54.44 88 PRO A C 1
ATOM 674 O O . PRO A 1 88 ? 4.923 -17.444 9.926 1.00 54.44 88 PRO A O 1
ATOM 677 N N . GLU A 1 89 ? 5.797 -17.220 11.994 1.00 54.84 89 GLU A N 1
ATOM 678 C CA . GLU A 1 89 ? 7.126 -17.724 11.643 1.00 54.84 89 GLU A CA 1
ATOM 679 C C . GLU A 1 89 ? 6.944 -19.144 11.086 1.00 54.84 89 GLU A C 1
ATOM 681 O O . GLU A 1 89 ? 6.488 -20.041 11.798 1.00 54.84 89 GLU A O 1
ATOM 686 N N . GLY A 1 90 ? 7.159 -19.290 9.777 1.00 48.28 90 GLY A N 1
ATOM 687 C CA . GLY A 1 90 ? 7.118 -20.566 9.069 1.00 48.28 90 GLY A CA 1
ATOM 688 C C . GLY A 1 90 ? 8.429 -21.309 9.221 1.00 48.28 90 GLY A C 1
ATOM 689 O O . GLY A 1 90 ? 9.482 -20.638 9.134 1.00 48.28 90 GLY A O 1
#

Organism: Streptomyces lasalocidi (NCBI:txid324833)

Foldseek 3Di:
DPPPDDDPLLVQLVVLVVVQVVQQVCLVPVVPPDDPDDDDDDDPDDPPPSDRRDGDVVSVVSNQVSCVSVVNVPPVVVVVVVVCSVDPPD

pLDDT: mean 70.36, std 13.57, range [42.81, 86.69]

Radius of gyration: 18.45 Å; chains: 1; bounding box: 46×34×39 Å

Secondary structure (DSSP, 8-state):
-------HHHHHHHHHHHHHHHHHHHHHHGGG-S----------------PPP---HHHHHHHHHHHHHTT-TT-HHHHHHHHHHHS---